Protein AF-A0A0Q4C048-F1 (afdb_monomer_lite)

Secondary structure (DSSP, 8-state):
----------SSS---TTS--TT-------HHHHHHHHHHHHHHHHHHHHHHHHH-SSHHHHHHHHHHHHHT-HHHHTTSHHHHHHHHHHHHTT-HHHHHHHHHT---HHHHHHHHHHHTTTT-HHHHHHHHHHHHHHHHHHTTPPPPSS---

pLDDT: mean 75.52, std 17.7, range [26.67, 95.38]

Radius of gyration: 16.74 Å; chains: 1; bounding box: 36×39×46 Å

Sequence (153 aa):
MNAAHWLWVDAGFMSFNEAVSSNCYAEFETEDQFRSAAGEIAKTARANALAMDEQFASFEMIADFVIERARSSPERMAPSWWGYEAGIASGLIGSFEEAGTFLHGLTDDRVTGRAAPLLALIANPEGFRGKVNDVVAQERTRLKLKALARPAF

Foldseek 3Di:
DQAPQDDLQPPLDDDDPPQDDPPLDDDDDDPVVVVVSVVVVVVSVVVVRVVVVVVDVDLLSVLVVLLVVCVVCVPVHLQDRSLLSNLLSCLQVPVLVSNLSSLVSHNDPSCVVVSVLLNVCSVPSVSNLVSVQVSVQVVCVSVVHDGDPDGPD

Structure (mmCIF, N/CA/C/O backbone):
data_AF-A0A0Q4C048-F1
#
_entry.id   AF-A0A0Q4C048-F1
#
loop_
_atom_site.group_PDB
_atom_site.id
_atom_site.type_symbol
_atom_site.label_atom_id
_atom_site.label_alt_id
_atom_site.label_comp_id
_atom_site.label_asym_id
_atom_site.label_entity_id
_atom_site.label_seq_id
_atom_site.pdbx_PDB_ins_code
_atom_site.Cartn_x
_atom_site.Cartn_y
_atom_site.Cartn_z
_atom_site.occupancy
_atom_site.B_iso_or_equiv
_atom_site.auth_seq_id
_atom_site.auth_comp_id
_atom_site.auth_asym_id
_atom_site.auth_atom_id
_atom_site.pdbx_PDB_model_num
ATOM 1 N N . MET A 1 1 ? -13.302 -10.616 -5.940 1.00 28.50 1 MET A N 1
ATOM 2 C CA . MET A 1 1 ? -13.284 -10.349 -4.486 1.00 28.50 1 MET A CA 1
ATOM 3 C C . MET A 1 1 ? -12.250 -9.257 -4.322 1.00 28.50 1 MET A C 1
ATOM 5 O O . MET A 1 1 ? -11.064 -9.566 -4.310 1.00 28.50 1 MET A O 1
ATOM 9 N N . ASN A 1 2 ? -12.693 -8.001 -4.382 1.00 26.67 2 ASN A N 1
ATOM 10 C CA . ASN A 1 2 ? -11.833 -6.818 -4.472 1.00 26.67 2 ASN A CA 1
ATOM 11 C C . ASN A 1 2 ? -11.316 -6.489 -3.085 1.00 26.67 2 ASN A C 1
ATOM 13 O O . ASN A 1 2 ? -11.649 -5.482 -2.500 1.00 26.67 2 ASN A O 1
ATOM 17 N N . ALA A 1 3 ? -10.580 -7.423 -2.499 1.00 30.05 3 ALA A N 1
ATOM 18 C CA . ALA A 1 3 ? -10.351 -7.388 -1.079 1.00 30.05 3 ALA A CA 1
ATOM 19 C C . ALA A 1 3 ? -9.522 -6.145 -0.724 1.00 30.05 3 ALA A C 1
ATOM 21 O O . ALA A 1 3 ? -8.322 -6.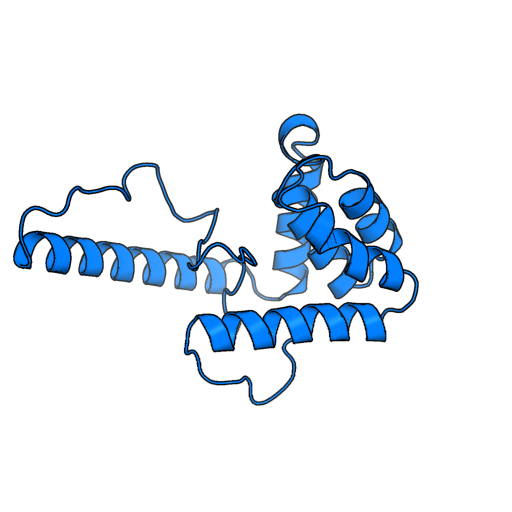108 -1.003 1.00 30.05 3 ALA A O 1
ATOM 22 N N . ALA A 1 4 ? -10.193 -5.152 -0.132 1.00 34.16 4 ALA A N 1
ATOM 23 C CA . ALA A 1 4 ? -9.640 -3.923 0.411 1.00 34.16 4 ALA A CA 1
ATOM 24 C C . ALA A 1 4 ? -8.521 -4.251 1.413 1.00 34.16 4 ALA A C 1
ATOM 26 O O . ALA A 1 4 ? -8.745 -4.424 2.607 1.00 34.16 4 ALA A O 1
ATOM 27 N N . HIS A 1 5 ? -7.299 -4.408 0.909 1.00 35.28 5 HIS A N 1
ATOM 28 C CA . HIS A 1 5 ? -6.113 -4.710 1.702 1.00 35.28 5 HIS A CA 1
ATOM 29 C C . HIS A 1 5 ? -5.028 -3.706 1.364 1.00 35.28 5 HIS A C 1
ATOM 31 O O . HIS A 1 5 ? -4.065 -4.026 0.672 1.00 35.28 5 HIS A O 1
ATOM 37 N N . TRP A 1 6 ? -5.182 -2.481 1.852 1.00 42.62 6 TRP A N 1
ATOM 38 C CA . TRP A 1 6 ? -4.111 -1.502 1.761 1.00 42.62 6 TRP A CA 1
ATOM 39 C C . TRP A 1 6 ? -3.971 -0.796 3.095 1.00 42.62 6 TRP A C 1
ATOM 41 O O . TRP A 1 6 ? -4.696 0.147 3.387 1.00 42.62 6 TRP A O 1
ATOM 51 N N . LEU A 1 7 ? -3.025 -1.297 3.893 1.00 42.81 7 LEU A N 1
ATOM 52 C CA . LEU A 1 7 ? -1.920 -0.481 4.390 1.00 42.81 7 LEU A CA 1
ATOM 53 C C . LEU A 1 7 ? -0.797 -1.355 4.914 1.00 42.81 7 LEU A C 1
ATOM 55 O O . LEU A 1 7 ? -0.928 -2.121 5.867 1.00 42.81 7 LEU A O 1
ATOM 59 N N . TRP A 1 8 ? 0.334 -1.180 4.254 1.00 51.47 8 TRP A N 1
ATOM 60 C CA . TRP A 1 8 ? 1.598 -1.814 4.556 1.00 51.47 8 TRP A CA 1
ATOM 61 C C . TRP A 1 8 ? 2.338 -0.965 5.566 1.00 51.47 8 TRP A C 1
ATOM 63 O O . TRP A 1 8 ? 3.338 -0.338 5.241 1.00 51.47 8 TRP A O 1
ATOM 73 N N . VAL A 1 9 ? 1.830 -0.933 6.793 1.00 42.34 9 VAL A N 1
ATOM 74 C CA . VAL A 1 9 ? 2.593 -0.413 7.918 1.00 42.34 9 VAL A CA 1
ATOM 75 C C . VAL A 1 9 ? 2.968 -1.612 8.774 1.00 42.34 9 VAL A C 1
ATOM 77 O O . VAL A 1 9 ? 2.128 -2.231 9.424 1.00 42.34 9 VAL A O 1
ATOM 80 N N . ASP A 1 10 ? 4.253 -1.928 8.809 1.00 41.19 10 ASP A N 1
ATOM 81 C CA . ASP A 1 10 ? 4.898 -2.742 9.851 1.00 41.19 10 ASP A CA 1
ATOM 82 C C . ASP A 1 10 ? 4.882 -1.950 11.176 1.00 41.19 10 ASP A C 1
ATOM 84 O O . ASP A 1 10 ? 5.895 -1.615 11.779 1.00 41.19 10 ASP A O 1
ATOM 88 N N . ALA A 1 11 ? 3.684 -1.524 11.572 1.00 38.09 11 ALA A N 1
ATOM 89 C CA . ALA A 1 11 ? 3.399 -0.767 12.778 1.00 38.09 11 ALA A CA 1
ATOM 90 C C . ALA A 1 11 ? 2.687 -1.625 13.819 1.00 38.09 11 ALA A C 1
ATOM 92 O O . ALA A 1 11 ? 2.257 -1.112 14.845 1.00 38.09 11 ALA A O 1
ATOM 93 N N . GLY A 1 12 ? 2.527 -2.928 13.587 1.00 32.75 12 GLY A N 1
ATOM 94 C CA . GLY A 1 12 ? 1.799 -3.762 14.538 1.00 32.75 12 GLY A CA 1
ATOM 95 C C . GLY A 1 12 ? 0.321 -3.948 14.188 1.00 32.75 12 GLY A C 1
ATOM 96 O O . GLY A 1 12 ? -0.246 -4.959 14.590 1.00 32.75 12 GLY A O 1
ATOM 97 N N . PHE A 1 13 ? -0.285 -3.069 13.381 1.00 32.53 13 PHE A N 1
ATOM 98 C CA . PHE A 1 13 ? -1.738 -3.002 13.174 1.00 32.53 13 PHE A CA 1
ATOM 99 C C . PHE A 1 13 ? -2.137 -2.728 11.716 1.00 32.53 13 PHE A C 1
ATOM 101 O O . PHE A 1 13 ? -1.342 -2.235 10.924 1.00 32.53 13 PHE A O 1
ATOM 108 N N . MET A 1 14 ? -3.384 -3.060 11.375 1.00 35.25 14 MET A N 1
ATOM 109 C CA . MET A 1 14 ? -4.012 -2.718 10.098 1.00 35.25 14 MET A CA 1
ATOM 110 C C . MET A 1 14 ? -4.593 -1.306 10.220 1.00 35.25 14 MET A C 1
ATOM 112 O O . MET A 1 14 ? -5.526 -1.107 10.995 1.00 35.25 14 MET A O 1
ATOM 116 N N . SER A 1 15 ? -4.050 -0.323 9.504 1.00 40.78 15 SER A N 1
ATOM 117 C CA . SER A 1 15 ? -4.769 0.934 9.271 1.00 40.78 15 SER A CA 1
ATOM 118 C C . SER A 1 15 ? -5.482 0.872 7.923 1.00 40.78 15 SER A C 1
ATOM 120 O O . SER A 1 15 ? -5.135 0.087 7.058 1.00 40.78 15 SER A O 1
ATOM 122 N N . PHE A 1 16 ? -6.541 1.647 7.755 1.00 39.50 16 PHE A N 1
ATOM 123 C CA . PHE A 1 16 ? -7.052 2.052 6.452 1.00 39.50 16 PHE A CA 1
ATOM 124 C C . PHE A 1 16 ? -7.074 3.580 6.524 1.00 39.50 16 PHE A C 1
ATOM 126 O O . PHE A 1 16 ? -7.886 4.135 7.259 1.00 39.50 16 PHE A O 1
ATOM 133 N N . ASN A 1 17 ? -6.124 4.266 5.879 1.00 50.81 17 ASN A N 1
ATOM 134 C CA . ASN A 1 17 ? -5.867 5.713 6.050 1.00 50.81 17 ASN A CA 1
ATOM 135 C C . ASN A 1 17 ? -6.990 6.584 5.464 1.00 50.81 17 ASN A C 1
ATOM 137 O O . ASN A 1 17 ? -6.917 7.805 5.509 1.00 50.81 17 ASN A O 1
ATOM 141 N N . GLU A 1 18 ? -8.022 5.950 4.924 1.00 44.53 18 GLU A N 1
ATOM 142 C CA . GLU A 1 18 ? -9.241 6.568 4.416 1.00 44.53 18 GLU A CA 1
ATOM 143 C C . GLU A 1 18 ? -10.422 6.434 5.405 1.00 44.53 18 GLU A C 1
ATOM 145 O O . GLU A 1 18 ? -11.382 7.184 5.307 1.00 44.53 18 GLU A O 1
ATOM 150 N N . ALA A 1 19 ? -10.362 5.546 6.413 1.00 40.53 19 ALA A N 1
ATOM 151 C CA . ALA A 1 19 ? -11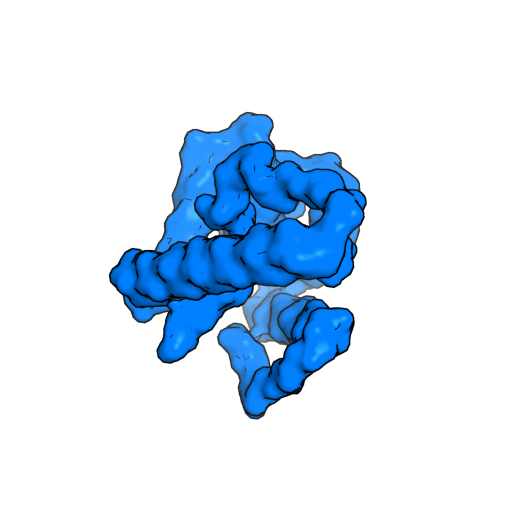.536 5.187 7.231 1.00 40.53 19 ALA A CA 1
ATOM 152 C C . ALA A 1 19 ? -11.526 5.631 8.699 1.00 40.53 19 ALA A C 1
ATOM 154 O O . ALA A 1 19 ? -12.445 5.271 9.435 1.00 40.53 19 ALA A O 1
ATOM 155 N N . VAL A 1 20 ? -10.535 6.380 9.174 1.00 39.84 20 VAL A N 1
ATOM 156 C CA . VAL A 1 20 ? -10.467 6.693 10.607 1.00 39.84 20 VAL A CA 1
ATOM 157 C C . VAL A 1 20 ? -10.531 8.196 10.813 1.00 39.84 20 VAL A C 1
ATOM 159 O O . VAL A 1 20 ? -9.520 8.868 10.997 1.00 39.84 20 VAL A O 1
ATOM 162 N N . SER A 1 21 ? -11.758 8.725 10.794 1.00 45.41 21 SER A N 1
ATOM 163 C CA . SER A 1 21 ? -12.060 10.000 11.448 1.00 45.41 21 SER A CA 1
ATOM 164 C C . SER A 1 21 ? -11.449 9.999 12.853 1.00 45.41 21 SER A C 1
ATOM 166 O O . SER A 1 21 ? -11.447 8.961 13.514 1.00 45.41 21 SER A O 1
ATOM 168 N N . SER A 1 22 ? -10.969 11.154 13.302 1.00 44.12 22 SER A N 1
ATOM 169 C CA . SER A 1 22 ? -10.196 11.455 14.521 1.00 44.12 22 SER A CA 1
ATOM 170 C C . SER A 1 22 ? -10.738 10.969 15.885 1.00 44.12 22 SER A C 1
ATOM 172 O O . SER A 1 22 ? -10.233 11.399 16.915 1.00 44.12 22 SER A O 1
ATOM 174 N N . ASN A 1 23 ? -11.727 10.076 15.926 1.00 43.84 23 ASN A N 1
ATOM 175 C CA . ASN A 1 23 ? -12.443 9.633 17.124 1.00 43.84 23 ASN A CA 1
ATOM 176 C C . ASN A 1 23 ? -12.209 8.155 17.493 1.00 43.84 23 ASN A C 1
ATOM 178 O O . ASN A 1 23 ? -12.955 7.603 18.294 1.00 43.84 23 ASN A O 1
ATOM 182 N N . CYS A 1 24 ? -11.189 7.492 16.942 1.00 49.84 24 CYS A N 1
ATOM 183 C CA . CYS A 1 24 ? -10.914 6.078 17.254 1.00 49.84 24 CYS A CA 1
ATOM 184 C C . CYS A 1 24 ? -9.979 5.861 18.450 1.00 49.84 24 CYS A C 1
ATOM 186 O O . CYS A 1 24 ? -9.437 4.772 18.627 1.00 49.84 24 CYS A O 1
ATOM 188 N N . TYR A 1 25 ? -9.805 6.891 19.274 1.00 54.16 25 TYR A N 1
ATOM 189 C CA . TYR A 1 25 ? -9.184 6.778 20.583 1.00 54.16 25 TYR A CA 1
ATOM 190 C C . TYR A 1 25 ? -10.274 6.865 21.650 1.00 54.16 25 TYR A C 1
ATOM 192 O O . TYR A 1 25 ? -10.969 7.874 21.755 1.00 54.16 25 TYR A O 1
ATOM 200 N N . ALA 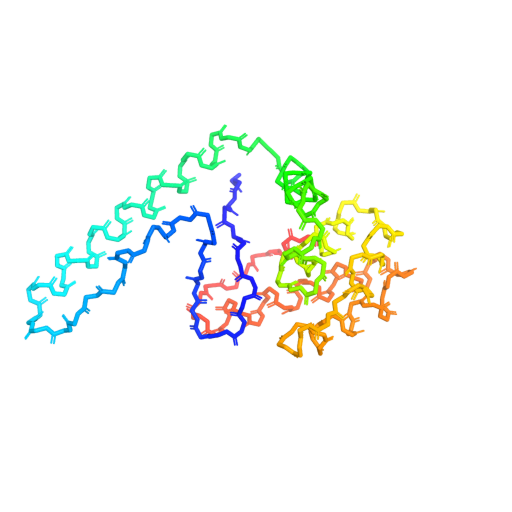A 1 26 ? -10.409 5.803 22.435 1.00 58.44 26 ALA A N 1
ATOM 201 C CA . ALA A 1 26 ? -11.165 5.797 23.674 1.00 58.44 26 ALA A CA 1
ATOM 202 C C . ALA A 1 26 ? -10.266 5.187 24.746 1.00 58.44 26 ALA A C 1
ATOM 204 O O . ALA A 1 26 ? -9.679 4.124 24.522 1.00 58.44 26 ALA A O 1
ATOM 205 N N . GLU A 1 27 ? -10.140 5.855 25.891 1.00 64.56 27 GLU A N 1
ATOM 206 C CA . GLU A 1 27 ? -9.472 5.249 27.039 1.00 64.56 27 GLU A CA 1
ATOM 207 C C . GLU A 1 27 ? -10.262 4.021 27.489 1.00 64.56 27 GLU A C 1
ATOM 209 O O . GLU A 1 27 ? -11.495 3.973 27.414 1.00 64.56 27 GLU A O 1
ATOM 214 N N . PHE A 1 28 ? -9.529 2.980 27.876 1.00 75.56 28 PHE A N 1
ATOM 215 C CA . PHE A 1 28 ? -10.141 1.775 28.405 1.00 75.56 28 PHE A CA 1
ATOM 216 C C . PHE A 1 28 ? -10.614 2.060 29.827 1.00 75.56 28 PHE A C 1
ATOM 218 O O . PHE A 1 28 ? -9.796 2.282 30.718 1.00 75.56 28 PHE A O 1
ATOM 225 N N . GLU A 1 29 ? -11.924 2.009 30.036 1.00 80.81 29 GLU A N 1
ATOM 226 C CA . GLU A 1 29 ? -12.514 2.166 31.366 1.00 80.81 29 GLU A CA 1
ATOM 227 C C . GLU A 1 29 ? -13.101 0.846 31.864 1.00 80.81 29 GLU A C 1
ATOM 229 O O . GLU A 1 29 ? -12.876 0.446 33.006 1.00 80.81 29 GLU A O 1
ATOM 234 N N . THR A 1 30 ? -13.842 0.143 31.002 1.00 87.06 30 THR A N 1
ATOM 235 C CA . THR A 1 30 ? -14.493 -1.128 31.341 1.00 87.06 30 THR A CA 1
ATOM 236 C C . THR A 1 30 ? -14.536 -2.074 30.144 1.00 87.06 30 THR A C 1
ATOM 238 O O . THR A 1 30 ? -14.513 -1.646 28.987 1.00 87.06 30 THR A O 1
ATOM 241 N N . GLU A 1 31 ? -14.662 -3.379 30.407 1.00 86.81 31 GLU A N 1
ATOM 242 C CA . GLU A 1 31 ? -14.822 -4.377 29.341 1.00 86.81 31 GLU A CA 1
ATOM 243 C C . GLU A 1 31 ? -16.081 -4.149 28.495 1.00 86.81 31 GLU A C 1
ATOM 245 O O . GLU A 1 31 ? -16.046 -4.363 27.283 1.00 86.81 31 GLU A O 1
ATOM 250 N N . ASP A 1 32 ? -17.181 -3.697 29.103 1.00 86.06 32 ASP A N 1
ATOM 251 C CA . ASP A 1 32 ? -18.441 -3.451 28.395 1.00 86.06 32 ASP A CA 1
ATOM 252 C C . ASP A 1 32 ? -18.333 -2.252 27.445 1.00 86.06 32 ASP A C 1
ATOM 254 O O . ASP A 1 32 ? -18.744 -2.340 26.283 1.00 86.06 32 ASP A O 1
ATOM 258 N N . GLN A 1 33 ? -17.709 -1.159 27.897 1.00 82.44 33 GLN A N 1
ATOM 259 C CA . GLN A 1 33 ? -17.406 0.001 27.054 1.00 82.44 33 GLN A CA 1
ATOM 260 C C . GLN A 1 33 ? -16.476 -0.389 25.902 1.00 82.44 33 GLN A C 1
ATOM 262 O O . GLN A 1 33 ? -16.776 -0.085 24.745 1.00 82.44 33 GLN A O 1
ATOM 267 N N . PHE A 1 34 ? -15.401 -1.126 26.192 1.00 78.19 34 PHE A N 1
ATOM 268 C CA . PHE A 1 34 ? -14.477 -1.612 25.170 1.00 78.19 34 PHE A CA 1
ATOM 269 C C . PHE A 1 34 ? -15.170 -2.507 24.139 1.00 78.19 34 PHE A C 1
ATOM 271 O O . PHE A 1 34 ? -14.998 -2.316 22.937 1.00 78.19 34 PHE A O 1
ATOM 278 N N . ARG A 1 35 ? -15.991 -3.467 24.582 1.00 79.88 35 ARG A N 1
ATOM 279 C CA . ARG A 1 35 ? -16.725 -4.379 23.694 1.00 79.88 35 ARG A CA 1
ATOM 280 C C . ARG A 1 35 ? -17.676 -3.619 22.774 1.00 79.88 35 ARG A C 1
ATOM 282 O O . ARG A 1 35 ? -17.752 -3.941 21.589 1.00 79.88 35 ARG A O 1
ATOM 289 N N . SER A 1 36 ? -18.376 -2.621 23.311 1.00 78.88 36 SER A N 1
ATOM 290 C CA . SER A 1 36 ? -19.268 -1.757 22.537 1.00 78.88 36 SER A CA 1
ATOM 291 C C . SER A 1 36 ? -18.493 -0.961 21.482 1.00 78.88 36 SER A C 1
ATOM 293 O O . SER A 1 36 ? -18.803 -1.044 20.293 1.00 78.88 36 SER A O 1
ATOM 295 N N . ALA A 1 37 ? -17.411 -0.285 21.885 1.00 73.12 37 ALA A N 1
ATOM 296 C CA . ALA A 1 37 ? -16.563 0.494 20.984 1.00 73.12 37 ALA A CA 1
ATOM 297 C C . ALA A 1 37 ? -15.924 -0.374 19.887 1.00 73.12 37 ALA A C 1
ATOM 299 O O . ALA A 1 37 ? -15.973 -0.026 18.707 1.00 73.12 37 ALA A O 1
ATOM 300 N N . ALA A 1 38 ? -15.391 -1.544 20.247 1.00 74.50 38 ALA A N 1
ATOM 301 C CA . ALA A 1 38 ? -14.845 -2.505 19.293 1.00 74.50 38 ALA A CA 1
ATOM 302 C C . ALA A 1 38 ? -15.912 -2.986 18.294 1.00 74.50 38 ALA A C 1
ATOM 304 O O . ALA A 1 38 ? -15.624 -3.136 17.105 1.00 74.50 38 ALA A O 1
ATOM 305 N N . GLY A 1 39 ? -17.151 -3.186 18.754 1.00 75.12 39 GLY A N 1
ATOM 306 C CA . GLY A 1 39 ? -18.289 -3.523 17.902 1.00 75.12 39 GLY A CA 1
ATOM 307 C C . GLY A 1 39 ? -18.610 -2.435 16.875 1.00 75.12 39 GLY A C 1
ATOM 308 O O . GLY A 1 39 ? -18.787 -2.746 15.697 1.00 75.12 39 GLY A O 1
ATOM 309 N N . GLU A 1 40 ? -18.644 -1.167 17.285 1.00 75.81 40 GLU A N 1
ATOM 310 C CA . GLU A 1 40 ? -18.913 -0.037 16.382 1.00 75.81 40 GLU A CA 1
ATOM 311 C C . GLU A 1 40 ? -17.778 0.208 15.382 1.00 75.81 40 GLU A C 1
ATOM 313 O O . GLU A 1 40 ? -18.034 0.436 14.194 1.00 75.81 40 GLU A O 1
ATOM 318 N N . ILE A 1 41 ? -16.523 0.063 15.817 1.00 70.06 41 ILE A N 1
ATOM 319 C CA . ILE A 1 41 ? -15.361 0.107 14.920 1.00 70.06 41 ILE A CA 1
ATOM 320 C C . ILE A 1 41 ? -15.461 -1.017 13.885 1.00 70.06 41 ILE A C 1
ATOM 322 O O . ILE A 1 41 ? -15.286 -0.768 12.693 1.00 70.06 41 ILE A O 1
ATOM 326 N N . ALA A 1 42 ? -15.803 -2.241 14.301 1.00 71.75 42 ALA A N 1
ATOM 327 C CA . ALA A 1 42 ? -15.959 -3.366 13.383 1.00 71.75 42 ALA A CA 1
ATOM 328 C C . ALA A 1 42 ? -17.102 -3.149 12.373 1.00 71.75 42 ALA A C 1
ATOM 330 O O . ALA A 1 42 ? -16.951 -3.475 11.194 1.00 71.75 42 ALA A O 1
ATOM 331 N N . LYS A 1 43 ? -18.233 -2.571 12.803 1.00 77.00 43 LYS A N 1
ATOM 332 C CA . LYS A 1 43 ? -19.347 -2.211 11.907 1.00 77.00 43 LYS A CA 1
ATOM 333 C C . LYS A 1 43 ? -18.932 -1.150 10.891 1.00 77.00 43 LYS A C 1
ATOM 335 O O . LYS A 1 43 ? -19.180 -1.334 9.703 1.00 77.00 43 LYS A O 1
ATOM 340 N N . THR A 1 44 ? -18.271 -0.088 11.347 1.00 73.12 44 THR A N 1
ATOM 341 C CA . THR A 1 44 ? -17.782 0.998 10.485 1.00 73.12 44 THR A CA 1
ATOM 342 C C . THR A 1 44 ? -16.758 0.481 9.480 1.00 73.12 44 THR A C 1
ATOM 344 O O . THR A 1 44 ? -16.886 0.727 8.285 1.00 73.12 44 THR A O 1
ATOM 347 N N . ALA A 1 45 ? -15.792 -0.322 9.935 1.00 69.56 45 ALA A N 1
ATOM 348 C CA . ALA A 1 45 ? -14.798 -0.942 9.067 1.00 69.56 45 ALA A CA 1
ATOM 349 C C . ALA A 1 45 ? -15.453 -1.822 7.992 1.00 69.56 45 ALA A C 1
ATOM 351 O O . ALA A 1 45 ? -15.072 -1.754 6.826 1.00 69.56 45 ALA A O 1
ATOM 352 N N . ARG A 1 46 ? -16.479 -2.603 8.359 1.00 74.00 46 ARG A N 1
ATOM 353 C CA . ARG A 1 46 ? -17.249 -3.398 7.397 1.00 74.00 46 ARG A CA 1
ATOM 354 C C . ARG A 1 46 ? -17.985 -2.519 6.385 1.00 74.00 46 ARG A C 1
ATOM 356 O O . ARG A 1 46 ? -17.959 -2.840 5.203 1.00 74.00 46 ARG A O 1
ATOM 363 N N . ALA A 1 47 ? -18.657 -1.460 6.832 1.00 77.38 47 ALA A N 1
ATOM 36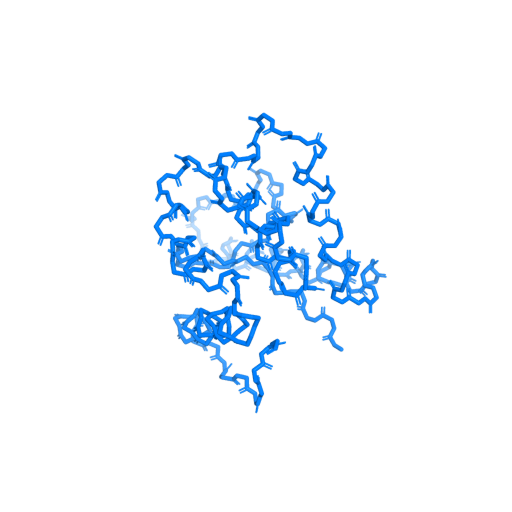4 C CA . ALA A 1 47 ? -19.389 -0.558 5.945 1.00 77.38 47 ALA A CA 1
ATOM 365 C C . ALA A 1 47 ? -18.448 0.125 4.941 1.00 77.38 47 ALA A C 1
ATOM 367 O O . ALA A 1 47 ? -18.730 0.128 3.747 1.00 77.38 47 ALA A O 1
ATOM 368 N N . ASN A 1 48 ? -17.295 0.605 5.408 1.00 70.94 48 ASN A N 1
ATOM 369 C CA . ASN A 1 48 ? -16.291 1.226 4.548 1.00 70.94 48 ASN A CA 1
ATOM 370 C C . ASN A 1 48 ? -15.696 0.222 3.555 1.00 70.94 48 ASN A C 1
ATOM 372 O O . ASN A 1 48 ? -15.564 0.546 2.382 1.00 70.94 48 ASN A O 1
ATOM 376 N N . ALA A 1 49 ? -15.407 -1.012 3.983 1.00 70.00 49 ALA A N 1
ATOM 377 C CA . ALA A 1 49 ? -14.938 -2.058 3.072 1.00 70.00 49 ALA A CA 1
ATOM 378 C C . ALA A 1 49 ? -15.959 -2.361 1.961 1.00 70.00 49 ALA A C 1
ATOM 380 O O . ALA A 1 49 ? -15.575 -2.509 0.807 1.00 70.00 49 ALA A O 1
ATOM 381 N N . LEU A 1 50 ? -17.256 -2.399 2.288 1.00 76.31 50 LEU A N 1
ATOM 382 C CA . LEU A 1 50 ? -18.314 -2.577 1.288 1.00 76.31 50 LEU A CA 1
ATOM 383 C C . LEU A 1 50 ? -18.404 -1.383 0.328 1.00 76.31 50 LEU A C 1
ATOM 385 O O . LEU A 1 50 ? -18.490 -1.586 -0.877 1.00 76.31 50 LEU A O 1
ATOM 389 N N . ALA A 1 51 ? -18.333 -0.153 0.841 1.00 77.31 51 ALA A N 1
ATOM 390 C CA . ALA A 1 51 ? -18.342 1.045 0.003 1.00 77.31 51 ALA A CA 1
ATOM 391 C C . ALA A 1 51 ? -17.141 1.081 -0.959 1.00 77.31 51 ALA A C 1
ATOM 393 O O . ALA A 1 51 ? -17.284 1.446 -2.122 1.00 77.31 51 ALA A O 1
ATOM 394 N N . MET A 1 52 ? -15.965 0.648 -0.502 1.00 69.56 52 MET A N 1
ATOM 395 C CA . MET A 1 52 ? -14.790 0.509 -1.359 1.00 69.56 52 MET A CA 1
ATOM 396 C C . MET A 1 52 ? -14.955 -0.571 -2.428 1.00 69.56 52 MET A C 1
ATOM 398 O O . MET A 1 52 ? -14.566 -0.344 -3.572 1.00 69.56 52 MET A O 1
ATOM 402 N N . ASP A 1 53 ? -15.523 -1.726 -2.067 1.00 71.69 53 ASP A N 1
ATOM 403 C CA . ASP A 1 53 ? -15.824 -2.804 -3.016 1.00 71.69 53 ASP A CA 1
ATOM 404 C C . ASP A 1 53 ? -16.785 -2.321 -4.118 1.00 71.69 53 ASP A C 1
ATOM 406 O O . ASP A 1 53 ? -16.660 -2.736 -5.270 1.00 71.69 53 ASP A O 1
ATOM 410 N N . GLU A 1 54 ? -17.726 -1.434 -3.778 1.00 78.75 54 GLU A N 1
ATOM 411 C CA . GLU A 1 54 ? -18.641 -0.792 -4.730 1.00 78.75 54 GLU A CA 1
ATOM 412 C C . GLU A 1 54 ? -17.948 0.281 -5.583 1.00 78.75 54 GLU A C 1
ATOM 414 O O . GLU A 1 54 ? -18.229 0.402 -6.776 1.00 78.75 54 GLU A O 1
ATOM 419 N N . GLN A 1 55 ? -17.040 1.058 -4.989 1.00 78.88 55 GLN A N 1
ATOM 420 C CA . GLN A 1 55 ? -16.349 2.165 -5.651 1.00 78.88 55 GLN A CA 1
ATOM 421 C C . GLN A 1 55 ? -15.291 1.691 -6.654 1.00 78.88 55 GLN A C 1
ATOM 423 O O . GLN A 1 55 ? -15.123 2.299 -7.714 1.00 78.88 55 GLN A O 1
ATOM 428 N N . PHE A 1 56 ? -14.559 0.627 -6.328 1.00 80.38 56 PHE A N 1
ATOM 429 C CA . PHE A 1 56 ? -13.418 0.176 -7.112 1.00 80.38 56 PHE A CA 1
ATOM 430 C C . PHE A 1 56 ? -13.680 -1.195 -7.725 1.00 80.38 56 PHE A C 1
ATOM 432 O O . PHE A 1 56 ? -13.584 -2.234 -7.070 1.00 80.38 56 PHE A O 1
ATOM 439 N N . ALA A 1 57 ? -13.971 -1.202 -9.026 1.00 80.50 57 ALA A N 1
ATOM 440 C CA . ALA A 1 57 ? -14.272 -2.427 -9.758 1.00 80.50 57 ALA A CA 1
ATOM 441 C C . ALA A 1 57 ? -13.025 -3.283 -10.046 1.00 80.50 57 ALA A C 1
ATOM 443 O O . ALA A 1 57 ? -13.157 -4.492 -10.254 1.00 80.50 57 ALA A O 1
ATOM 444 N N . SER A 1 58 ? -11.828 -2.689 -10.037 1.00 79.38 58 SER A N 1
ATOM 445 C CA . SER A 1 58 ? -10.568 -3.387 -10.297 1.00 79.38 58 SER A CA 1
ATOM 446 C C . SER A 1 58 ? -9.411 -2.842 -9.461 1.00 79.38 58 SER A C 1
ATOM 448 O O . SER A 1 58 ? -9.505 -1.776 -8.853 1.00 79.38 58 SER A O 1
ATOM 450 N N . PHE A 1 59 ? -8.305 -3.587 -9.441 1.00 79.31 59 PHE A N 1
ATOM 451 C CA . PHE A 1 59 ? -7.081 -3.157 -8.772 1.00 79.31 59 PHE A CA 1
ATOM 452 C C . PHE A 1 59 ? -6.465 -1.922 -9.444 1.00 79.31 59 PHE A C 1
ATOM 454 O O . PHE A 1 59 ? -6.003 -1.019 -8.755 1.00 79.31 59 PHE A O 1
ATOM 461 N N . GLU A 1 60 ? -6.513 -1.847 -10.771 1.00 83.62 60 GLU A N 1
ATOM 462 C CA . GLU A 1 60 ? -6.019 -0.710 -11.549 1.00 83.62 60 GLU A CA 1
ATOM 463 C C . GLU A 1 60 ? -6.736 0.583 -11.149 1.00 83.62 60 GLU A C 1
ATOM 465 O O . GLU A 1 60 ? -6.077 1.585 -10.904 1.00 83.62 60 GLU A O 1
ATOM 470 N N . MET A 1 61 ? -8.059 0.545 -10.942 1.00 82.94 61 MET A N 1
ATOM 471 C CA . MET A 1 61 ? -8.801 1.716 -10.454 1.00 82.94 61 MET A CA 1
ATOM 472 C C . MET A 1 61 ? -8.349 2.172 -9.059 1.00 82.94 61 MET A C 1
ATOM 474 O O . MET A 1 61 ? -8.342 3.368 -8.769 1.00 82.94 61 MET A O 1
ATOM 478 N N . ILE A 1 62 ? -7.983 1.229 -8.183 1.00 82.44 62 ILE A N 1
ATOM 479 C CA . ILE A 1 62 ? -7.433 1.547 -6.857 1.00 82.44 62 ILE A CA 1
ATOM 480 C C . ILE A 1 62 ? -6.057 2.196 -7.016 1.00 82.44 62 ILE A C 1
ATOM 482 O O . ILE A 1 62 ? -5.775 3.205 -6.369 1.00 82.44 62 ILE A O 1
ATOM 486 N N . AL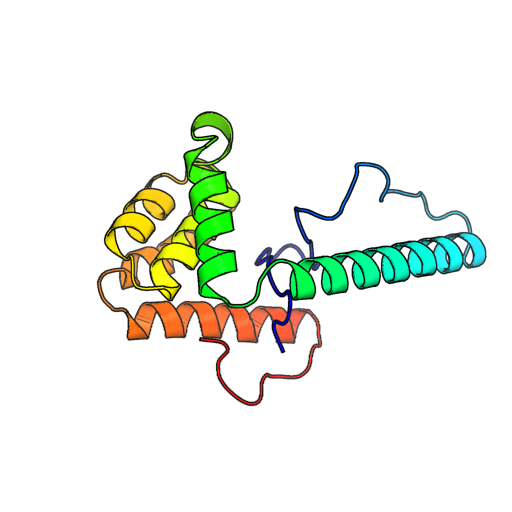A A 1 63 ? -5.204 1.622 -7.868 1.00 85.38 63 ALA A N 1
ATOM 487 C CA . ALA A 1 63 ? -3.871 2.143 -8.131 1.00 85.38 63 ALA A CA 1
ATOM 488 C C . ALA A 1 63 ? -3.939 3.574 -8.681 1.00 85.38 63 ALA A C 1
ATOM 490 O O . ALA A 1 63 ? -3.299 4.460 -8.118 1.00 85.38 63 ALA A O 1
ATOM 491 N N . ASP A 1 64 ? -4.784 3.814 -9.685 1.00 87.12 64 ASP A N 1
ATOM 492 C CA . ASP A 1 64 ? -5.008 5.135 -10.274 1.00 87.12 64 ASP A CA 1
ATOM 493 C C . ASP A 1 64 ? -5.473 6.146 -9.222 1.00 87.12 64 ASP A C 1
ATOM 495 O O . ASP A 1 64 ? -4.928 7.244 -9.130 1.00 87.12 64 ASP A O 1
ATOM 499 N N . PHE A 1 65 ? -6.428 5.768 -8.367 1.00 86.12 65 PHE A N 1
ATOM 500 C CA . PHE A 1 65 ? -6.894 6.635 -7.285 1.00 86.12 65 PHE A CA 1
ATOM 501 C C . PHE A 1 65 ? -5.763 7.034 -6.329 1.00 86.12 65 PHE A C 1
ATOM 503 O O . PHE A 1 65 ? -5.622 8.211 -5.997 1.00 86.12 65 PHE A O 1
ATOM 510 N N . VAL A 1 66 ? -4.939 6.078 -5.891 1.00 83.94 66 VAL A N 1
ATOM 511 C CA . VAL A 1 66 ? -3.822 6.344 -4.969 1.00 83.94 66 VAL A CA 1
ATOM 512 C C . VAL A 1 66 ? -2.746 7.209 -5.632 1.00 83.94 66 VAL A C 1
ATOM 514 O O . VAL A 1 66 ? -2.223 8.128 -4.996 1.00 83.94 66 VAL A O 1
ATOM 517 N N . ILE A 1 67 ? -2.441 6.948 -6.904 1.00 86.88 67 ILE A N 1
ATOM 518 C CA . ILE A 1 67 ? -1.472 7.713 -7.696 1.00 86.88 67 ILE A CA 1
ATOM 519 C C . ILE A 1 67 ? -1.948 9.158 -7.869 1.00 86.88 67 ILE A C 1
ATOM 521 O O . ILE A 1 67 ? -1.218 10.091 -7.527 1.00 86.88 67 ILE A O 1
ATOM 525 N N . GLU A 1 68 ? -3.189 9.367 -8.311 1.00 87.88 68 GLU A N 1
ATOM 526 C CA . GLU A 1 68 ? -3.773 10.703 -8.473 1.00 87.88 68 GLU A CA 1
ATOM 527 C C . GLU A 1 68 ? -3.859 11.449 -7.136 1.00 87.88 68 GLU A C 1
ATOM 529 O O . GLU A 1 68 ? -3.538 12.640 -7.043 1.00 87.88 68 GLU A O 1
ATOM 534 N N . ARG A 1 69 ? -4.191 10.740 -6.053 1.00 83.38 69 ARG A N 1
ATOM 535 C CA . ARG A 1 69 ? -4.168 11.305 -4.702 1.00 83.38 69 ARG A CA 1
ATOM 536 C C . ARG A 1 69 ? -2.772 11.811 -4.326 1.00 83.38 69 ARG A C 1
ATOM 538 O O . ARG A 1 69 ? -2.655 12.912 -3.790 1.00 83.38 69 ARG A O 1
ATOM 545 N N . ALA A 1 70 ? -1.716 11.056 -4.627 1.00 81.75 70 ALA A N 1
ATOM 546 C CA . ALA A 1 70 ? -0.343 11.487 -4.370 1.00 81.75 70 ALA A CA 1
ATOM 547 C C . ALA A 1 70 ? 0.075 12.673 -5.261 1.00 81.75 70 ALA A C 1
ATOM 549 O O . ALA A 1 70 ? 0.683 13.621 -4.759 1.00 81.75 70 ALA A O 1
ATOM 550 N N . ARG A 1 71 ? -0.304 12.671 -6.548 1.00 83.69 71 ARG A N 1
ATOM 551 C CA . ARG A 1 71 ? -0.018 13.764 -7.499 1.00 83.69 71 ARG A CA 1
ATOM 552 C C . ARG A 1 71 ? -0.698 15.074 -7.117 1.00 83.69 71 ARG A C 1
ATOM 554 O O . ARG A 1 71 ? -0.086 16.132 -7.217 1.00 83.69 71 ARG A O 1
ATOM 561 N N . SER A 1 72 ? -1.950 15.015 -6.670 1.00 83.06 72 SER A N 1
ATOM 562 C CA . SER A 1 72 ? -2.751 16.206 -6.358 1.00 83.06 72 SER A CA 1
ATOM 563 C C . SER A 1 72 ? -2.310 16.941 -5.083 1.00 83.06 72 SER A C 1
ATOM 565 O O . SER A 1 72 ? -2.818 18.021 -4.786 1.00 83.06 72 SER A O 1
ATOM 567 N N . SER A 1 73 ? -1.379 16.376 -4.305 1.00 75.62 73 SER A N 1
ATOM 568 C CA . SER A 1 73 ? -0.908 16.942 -3.034 1.00 75.62 73 SER A CA 1
ATOM 569 C C . SER A 1 73 ? 0.617 16.808 -2.853 1.00 75.62 73 SER A C 1
ATOM 571 O O . SER A 1 73 ? 1.076 16.278 -1.845 1.00 75.62 73 SER A O 1
ATOM 573 N N . PRO A 1 74 ? 1.454 17.311 -3.775 1.00 66.69 74 PRO A N 1
ATOM 574 C CA . PRO A 1 74 ? 2.886 16.990 -3.807 1.00 66.69 74 PRO A CA 1
ATOM 575 C C . PRO A 1 74 ? 3.631 17.364 -2.512 1.00 66.69 74 PRO A C 1
ATOM 577 O O . PRO A 1 74 ? 4.481 16.609 -2.044 1.00 66.69 74 PRO A O 1
ATOM 580 N N . GLU A 1 75 ? 3.250 18.470 -1.866 1.00 66.19 75 GLU A N 1
ATOM 581 C CA . GLU A 1 75 ? 3.934 19.013 -0.681 1.00 66.19 75 GLU A CA 1
ATOM 582 C C . GLU A 1 75 ? 3.666 18.245 0.622 1.00 66.19 75 GLU A C 1
ATOM 584 O O . GLU A 1 75 ? 4.458 18.309 1.560 1.00 66.19 75 GLU A O 1
ATOM 589 N N . ARG A 1 76 ? 2.561 17.494 0.700 1.00 59.22 76 ARG A N 1
ATOM 590 C CA . ARG A 1 76 ? 2.232 16.665 1.875 1.00 59.22 76 ARG A CA 1
ATOM 591 C C . ARG A 1 76 ? 2.713 15.218 1.726 1.00 59.22 76 ARG A C 1
ATOM 593 O O . ARG A 1 76 ? 2.847 14.510 2.725 1.00 59.22 76 ARG A O 1
ATOM 600 N N . MET A 1 77 ? 2.947 14.767 0.492 1.00 61.19 77 MET A N 1
ATOM 601 C CA . MET A 1 77 ? 2.820 13.346 0.147 1.00 61.19 77 MET A CA 1
ATOM 602 C C . MET A 1 77 ? 4.068 12.738 -0.485 1.00 61.19 77 MET A C 1
ATOM 604 O O . MET A 1 77 ? 4.376 11.593 -0.162 1.00 61.19 77 MET A O 1
ATOM 608 N N . ALA A 1 78 ? 4.814 13.491 -1.307 1.00 57.03 78 ALA A N 1
ATOM 609 C CA . ALA A 1 78 ? 6.092 13.032 -1.853 1.00 57.03 78 ALA A CA 1
ATOM 610 C C . ALA A 1 78 ? 7.082 12.558 -0.768 1.00 57.03 78 ALA A C 1
ATOM 612 O O . ALA A 1 78 ? 7.677 11.503 -0.963 1.00 57.03 78 ALA A O 1
ATOM 613 N N . PRO A 1 79 ? 7.211 13.224 0.403 1.00 68.31 79 PRO A N 1
ATOM 614 C CA . PRO A 1 79 ? 8.152 12.768 1.415 1.00 68.31 79 PRO A CA 1
ATOM 615 C C . PRO A 1 79 ? 7.659 11.580 2.259 1.00 68.31 79 PRO A C 1
ATOM 617 O O . PRO A 1 79 ? 8.454 11.078 3.039 1.00 68.31 79 PRO A O 1
ATOM 620 N N . SER A 1 80 ? 6.396 11.135 2.171 1.00 78.75 80 SER A N 1
ATOM 621 C CA . SER A 1 80 ? 5.745 10.311 3.211 1.00 78.75 80 SER A CA 1
ATOM 622 C C . SER A 1 80 ? 5.089 9.014 2.694 1.00 78.75 80 SER A C 1
ATOM 624 O O . SER A 1 80 ? 5.308 8.580 1.565 1.00 78.75 80 SER A O 1
ATOM 626 N N . TRP A 1 81 ? 4.268 8.365 3.531 1.00 80.88 81 TRP A N 1
ATOM 627 C CA . TRP A 1 81 ? 3.571 7.104 3.229 1.00 80.88 81 TRP A CA 1
ATOM 628 C C . TRP A 1 81 ? 2.776 7.099 1.921 1.00 80.88 81 TRP A C 1
ATOM 630 O O . TRP A 1 81 ? 2.732 6.069 1.259 1.00 80.88 81 TRP A O 1
ATOM 640 N N . TRP A 1 82 ? 2.179 8.219 1.508 1.00 81.94 82 TRP A N 1
ATOM 641 C CA . TRP A 1 82 ? 1.385 8.224 0.273 1.00 81.94 82 TRP A CA 1
ATOM 642 C C . TRP A 1 82 ? 2.270 8.163 -0.973 1.00 81.94 82 TRP A C 1
ATOM 644 O O . TRP A 1 82 ? 1.881 7.526 -1.944 1.00 81.94 82 TRP A O 1
ATOM 654 N N . GLY A 1 83 ? 3.467 8.765 -0.946 1.00 85.62 83 GLY A N 1
ATOM 655 C CA . GLY A 1 83 ? 4.461 8.569 -2.003 1.00 85.62 83 GLY A CA 1
ATOM 656 C C . GLY A 1 83 ? 4.895 7.104 -2.080 1.00 85.62 83 GLY A C 1
ATOM 657 O O . GLY A 1 83 ? 4.973 6.532 -3.161 1.00 85.62 83 GLY A O 1
ATOM 658 N N . TYR A 1 84 ? 5.088 6.454 -0.930 1.00 87.69 84 TYR A N 1
ATOM 659 C CA . TYR A 1 84 ? 5.441 5.035 -0.882 1.00 87.69 84 TYR A CA 1
ATOM 660 C C . TYR A 1 84 ? 4.325 4.149 -1.460 1.00 87.69 84 TYR A C 1
ATOM 662 O O . TYR A 1 84 ? 4.588 3.282 -2.294 1.00 87.69 84 TYR A O 1
ATOM 670 N N . GLU A 1 85 ? 3.073 4.404 -1.072 1.00 86.94 85 GLU A N 1
ATOM 671 C CA . GLU A 1 85 ? 1.885 3.721 -1.598 1.00 86.94 85 GLU A CA 1
ATOM 672 C C . GLU A 1 85 ? 1.732 3.919 -3.112 1.00 86.94 85 GLU A C 1
ATOM 674 O O . GLU A 1 85 ? 1.558 2.940 -3.837 1.00 86.94 85 GLU A O 1
ATOM 679 N N . ALA A 1 86 ? 1.854 5.158 -3.600 1.00 88.31 86 ALA A N 1
ATOM 680 C CA . ALA A 1 86 ? 1.768 5.478 -5.024 1.00 88.31 86 ALA A CA 1
ATOM 681 C C . ALA A 1 86 ? 2.906 4.838 -5.828 1.00 88.31 86 ALA A C 1
ATOM 683 O O . ALA A 1 86 ? 2.677 4.335 -6.928 1.00 88.31 86 ALA A O 1
ATOM 684 N N . GLY A 1 87 ? 4.114 4.782 -5.263 1.00 90.62 87 GLY A N 1
ATOM 685 C CA . GLY A 1 87 ? 5.253 4.097 -5.862 1.00 90.62 87 GLY A CA 1
ATOM 686 C C . GLY A 1 87 ? 5.020 2.594 -6.026 1.00 90.62 87 GLY A C 1
ATOM 687 O O . GLY A 1 87 ? 5.255 2.040 -7.100 1.00 90.62 87 GLY A O 1
ATOM 688 N N . ILE A 1 88 ? 4.489 1.931 -4.994 1.00 91.88 88 ILE A N 1
ATOM 689 C CA . ILE A 1 88 ? 4.107 0.514 -5.078 1.00 91.88 88 ILE A CA 1
ATOM 690 C C . ILE A 1 88 ? 2.986 0.308 -6.095 1.00 91.88 88 ILE A C 1
ATOM 692 O O . ILE A 1 88 ? 3.107 -0.567 -6.951 1.00 91.88 88 ILE A O 1
ATOM 696 N N . ALA A 1 89 ? 1.918 1.104 -6.016 1.00 90.56 89 ALA A N 1
ATOM 697 C CA . ALA A 1 89 ? 0.773 1.005 -6.915 1.00 90.56 89 ALA A CA 1
ATOM 698 C C . ALA A 1 89 ? 1.206 1.135 -8.382 1.00 90.56 89 ALA A C 1
ATOM 700 O O . ALA A 1 89 ? 0.897 0.256 -9.185 1.00 90.56 89 ALA A O 1
ATOM 701 N N . SER A 1 90 ? 2.017 2.153 -8.690 1.00 92.19 90 SER A N 1
ATOM 702 C CA . SER A 1 90 ? 2.590 2.388 -10.021 1.00 92.19 90 SER A CA 1
ATOM 703 C C . SER A 1 90 ? 3.401 1.186 -10.506 1.00 92.19 90 SER A C 1
ATOM 705 O O . SER A 1 90 ? 3.215 0.722 -11.629 1.00 92.19 90 SER A O 1
ATOM 707 N N . GLY A 1 91 ? 4.264 0.622 -9.654 1.00 92.12 91 GLY A N 1
ATOM 708 C CA . GLY A 1 91 ? 5.082 -0.537 -10.016 1.00 92.12 91 GLY A CA 1
ATOM 709 C C . GLY A 1 91 ? 4.253 -1.798 -10.276 1.00 92.12 91 GLY A C 1
ATOM 710 O O . GLY A 1 91 ? 4.541 -2.554 -11.203 1.00 92.12 91 GLY A O 1
ATOM 711 N N . LEU A 1 92 ? 3.183 -2.019 -9.510 1.00 90.00 92 LEU A N 1
ATOM 712 C CA . LEU A 1 92 ? 2.316 -3.188 -9.683 1.00 90.00 92 LEU A CA 1
ATOM 713 C C . LEU A 1 92 ? 1.519 -3.144 -10.992 1.00 90.00 92 LEU A C 1
ATOM 715 O O . LEU A 1 92 ? 1.407 -4.181 -11.653 1.00 90.00 92 LEU A O 1
ATOM 719 N N . ILE A 1 93 ? 1.043 -1.961 -11.399 1.00 91.00 93 ILE A N 1
ATOM 720 C CA . ILE A 1 93 ? 0.357 -1.763 -12.690 1.00 91.00 93 ILE A CA 1
ATOM 721 C C . ILE A 1 93 ? 1.322 -1.625 -13.880 1.00 91.00 93 ILE A C 1
ATOM 723 O O . ILE A 1 93 ? 0.887 -1.544 -15.024 1.00 91.00 93 ILE A O 1
ATOM 727 N N . GLY A 1 94 ? 2.637 -1.654 -13.636 1.00 91.19 94 GLY A N 1
ATOM 728 C CA . GLY A 1 94 ? 3.669 -1.656 -14.676 1.00 91.19 94 GLY A CA 1
ATOM 729 C C . GLY A 1 94 ? 4.241 -0.283 -15.044 1.00 91.19 94 GLY A C 1
ATOM 730 O O . GLY A 1 94 ? 5.119 -0.205 -15.904 1.00 91.19 94 GLY A O 1
ATOM 731 N N . SER A 1 95 ? 3.815 0.787 -14.376 1.00 93.75 95 SER A N 1
ATOM 732 C CA . SER A 1 95 ? 4.346 2.147 -14.528 1.00 93.75 95 SER A CA 1
ATOM 733 C C . SER A 1 95 ? 5.641 2.327 -13.721 1.00 93.75 95 SER A C 1
ATOM 735 O O . SER A 1 95 ? 5.696 3.080 -12.751 1.00 93.75 95 SER A O 1
ATOM 737 N N . PHE A 1 96 ? 6.704 1.604 -14.091 1.00 94.06 96 PHE A N 1
ATOM 738 C CA . PHE A 1 96 ? 7.952 1.544 -13.309 1.00 94.06 96 PHE A CA 1
ATOM 739 C C . PHE A 1 96 ? 8.746 2.854 -13.262 1.00 94.06 96 PHE A C 1
ATOM 741 O O . PHE A 1 96 ? 9.407 3.124 -12.262 1.00 94.06 96 PHE A O 1
ATOM 748 N N . GLU A 1 97 ? 8.682 3.680 -14.308 1.00 93.44 97 GLU A N 1
ATOM 749 C CA . GLU A 1 97 ? 9.306 5.009 -14.293 1.00 93.44 97 GLU A CA 1
ATOM 750 C C . GLU A 1 97 ? 8.670 5.889 -13.210 1.00 93.44 97 GLU A C 1
ATOM 752 O O . GLU A 1 97 ? 9.363 6.424 -12.346 1.00 93.44 97 GLU A O 1
ATOM 757 N N . GLU A 1 98 ? 7.339 5.945 -13.198 1.00 92.19 98 GLU A N 1
ATOM 758 C CA . GLU A 1 98 ? 6.572 6.689 -12.203 1.00 92.19 98 GLU A CA 1
ATOM 759 C C . GLU A 1 98 ? 6.750 6.118 -10.791 1.00 92.19 98 GLU A C 1
ATOM 761 O O . GLU A 1 98 ? 6.939 6.871 -9.831 1.00 92.19 98 GLU A O 1
ATOM 766 N N . ALA A 1 99 ? 6.784 4.788 -10.663 1.00 93.25 99 ALA A N 1
ATOM 767 C CA . ALA A 1 99 ? 7.145 4.132 -9.413 1.00 93.25 99 ALA A CA 1
ATOM 768 C C . ALA A 1 99 ? 8.503 4.633 -8.9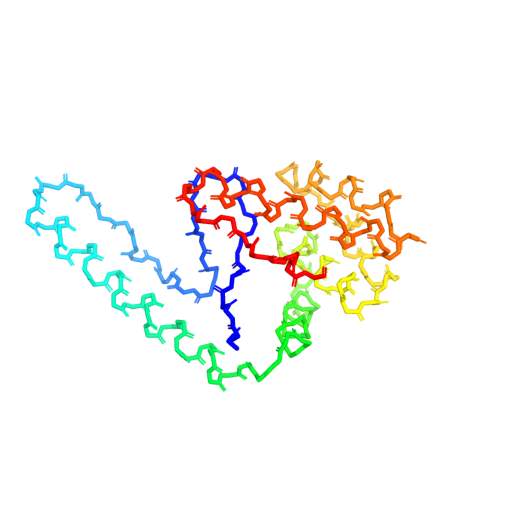00 1.00 93.25 99 ALA A C 1
ATOM 770 O O . ALA A 1 99 ? 8.658 4.928 -7.714 1.00 93.25 99 ALA A O 1
ATOM 771 N N . GLY A 1 100 ? 9.474 4.779 -9.805 1.00 93.31 100 GLY A N 1
ATOM 772 C CA . GLY A 1 100 ? 10.791 5.323 -9.510 1.00 93.31 100 GLY A CA 1
ATOM 773 C C . GLY A 1 100 ? 10.717 6.757 -9.007 1.00 93.31 100 GLY A C 1
ATOM 774 O O . GLY A 1 100 ? 11.322 7.057 -7.979 1.00 93.31 100 GLY A O 1
ATOM 775 N N . THR A 1 101 ? 9.964 7.628 -9.677 1.00 92.06 101 THR A N 1
ATOM 776 C CA . THR A 1 101 ? 9.780 9.024 -9.257 1.00 92.06 101 THR A CA 1
ATOM 777 C C . THR A 1 101 ? 9.238 9.120 -7.834 1.00 92.06 101 THR A C 1
ATOM 779 O O . THR A 1 101 ? 9.814 9.829 -7.008 1.00 92.06 101 THR A O 1
ATOM 782 N N . PHE A 1 102 ? 8.176 8.376 -7.516 1.00 90.75 102 PHE A N 1
ATOM 783 C CA . PHE A 1 102 ? 7.585 8.402 -6.180 1.00 90.75 102 PHE A CA 1
ATOM 784 C C . PHE A 1 102 ? 8.521 7.850 -5.106 1.00 90.75 102 PHE A C 1
ATOM 786 O O . PHE A 1 102 ? 8.697 8.482 -4.067 1.00 90.75 102 PHE A O 1
ATOM 793 N N . LEU A 1 103 ? 9.142 6.693 -5.350 1.00 91.31 103 LEU A N 1
ATOM 794 C CA . LEU A 1 103 ? 9.973 6.029 -4.345 1.00 91.31 103 LEU A CA 1
ATOM 795 C C . LEU A 1 103 ? 11.297 6.766 -4.082 1.00 91.31 103 LEU A C 1
ATOM 797 O O . LEU A 1 103 ? 11.762 6.766 -2.945 1.00 91.31 103 LEU A O 1
ATOM 801 N N . HIS A 1 104 ? 11.892 7.422 -5.086 1.00 91.62 104 HIS A N 1
ATOM 802 C CA . HIS A 1 104 ? 13.068 8.281 -4.874 1.00 91.62 104 HIS A CA 1
ATOM 803 C C . HIS A 1 104 ? 12.719 9.607 -4.187 1.00 91.62 104 HIS A C 1
ATOM 805 O O . HIS A 1 104 ? 13.583 10.199 -3.545 1.00 91.62 104 HIS A O 1
ATOM 811 N N . GLY A 1 105 ? 11.477 10.082 -4.323 1.00 88.88 105 GLY A N 1
ATOM 812 C CA . GLY A 1 105 ? 11.006 11.327 -3.712 1.00 88.88 105 GLY A CA 1
ATOM 813 C C . GLY A 1 105 ? 10.768 11.251 -2.199 1.00 88.88 105 GLY A C 1
ATOM 814 O O . GLY A 1 105 ? 10.525 12.285 -1.576 1.00 88.88 105 GLY A O 1
ATOM 815 N N . LEU A 1 106 ? 10.844 10.053 -1.607 1.00 89.00 106 LEU A N 1
ATOM 816 C CA . LEU A 1 106 ? 10.613 9.829 -0.180 1.00 89.00 106 LEU A CA 1
ATOM 817 C C . LEU A 1 106 ? 11.724 10.446 0.671 1.00 89.00 106 LEU A C 1
ATOM 819 O O . LEU A 1 106 ? 12.908 10.245 0.406 1.00 89.00 106 LEU A O 1
ATOM 823 N N . THR A 1 107 ? 11.343 11.128 1.751 1.00 87.69 107 THR A N 1
ATOM 824 C CA . THR A 1 107 ? 12.294 11.695 2.725 1.00 87.69 107 THR A CA 1
ATOM 825 C C . THR A 1 107 ? 11.978 11.322 4.175 1.00 87.69 107 THR A C 1
ATOM 827 O O . THR A 1 107 ? 12.774 11.599 5.065 1.00 87.69 107 THR A O 1
ATOM 830 N N . ASP A 1 108 ? 10.847 10.666 4.433 1.00 83.25 108 ASP A N 1
ATOM 831 C CA . ASP A 1 108 ? 10.470 10.129 5.737 1.00 83.25 108 ASP A CA 1
ATOM 832 C C . ASP A 1 108 ? 11.193 8.803 6.004 1.00 83.25 108 ASP A C 1
ATOM 834 O O . ASP A 1 108 ? 10.939 7.781 5.354 1.00 83.25 108 ASP A O 1
ATOM 838 N N . ASP A 1 109 ? 12.064 8.807 7.012 1.00 84.19 109 ASP A N 1
ATOM 839 C CA . ASP A 1 109 ? 12.892 7.665 7.414 1.00 84.19 109 ASP A CA 1
ATOM 840 C C . ASP A 1 109 ? 12.097 6.380 7.693 1.00 84.19 109 ASP A C 1
ATOM 842 O O . ASP A 1 109 ? 12.621 5.270 7.572 1.00 84.19 109 ASP A O 1
ATOM 846 N N . ARG A 1 110 ? 10.805 6.496 8.029 1.00 80.75 110 ARG A N 1
ATOM 847 C CA . ARG A 1 110 ? 9.932 5.339 8.286 1.00 80.75 110 ARG A CA 1
ATOM 848 C C . ARG A 1 110 ? 9.635 4.527 7.025 1.00 80.75 110 ARG A C 1
ATOM 850 O O . ARG A 1 110 ? 9.280 3.349 7.143 1.00 80.75 110 ARG A O 1
ATOM 857 N N . VAL A 1 111 ? 9.747 5.140 5.843 1.00 82.69 111 VAL A N 1
ATOM 858 C CA . VAL A 1 111 ? 9.425 4.525 4.543 1.00 82.69 111 VAL A CA 1
ATOM 859 C C . VAL A 1 111 ? 10.611 4.447 3.592 1.00 82.69 111 VAL A C 1
ATOM 861 O O . VAL A 1 111 ? 10.639 3.537 2.767 1.00 82.69 111 VAL A O 1
ATOM 864 N N . THR A 1 112 ? 11.625 5.303 3.723 1.00 87.19 112 THR A N 1
ATOM 865 C CA . THR A 1 112 ? 12.819 5.264 2.855 1.00 87.19 112 THR A CA 1
ATOM 866 C C . THR A 1 112 ? 13.532 3.908 2.924 1.00 87.19 112 THR A C 1
ATOM 868 O O . THR A 1 112 ? 13.807 3.294 1.891 1.00 87.19 112 THR A O 1
ATOM 871 N N . GLY A 1 113 ? 13.731 3.362 4.129 1.00 86.31 113 GLY A N 1
ATOM 872 C CA . GLY A 1 113 ? 14.316 2.027 4.316 1.00 86.31 113 GLY A CA 1
ATOM 873 C C . GLY A 1 113 ? 13.464 0.891 3.732 1.00 86.31 113 GLY A C 1
ATOM 874 O O . GLY A 1 113 ? 13.998 -0.136 3.313 1.00 86.31 113 GLY A O 1
ATOM 875 N N . ARG A 1 114 ? 12.142 1.083 3.649 1.00 86.00 114 ARG A N 1
ATOM 876 C CA . ARG A 1 114 ? 11.198 0.117 3.058 1.00 86.00 114 ARG A CA 1
ATOM 877 C C . ARG A 1 114 ? 11.182 0.191 1.536 1.00 86.00 114 ARG A C 1
ATOM 879 O O . ARG A 1 114 ? 11.003 -0.828 0.877 1.00 86.00 114 ARG A O 1
ATOM 886 N N . ALA A 1 115 ? 11.391 1.383 0.987 1.00 89.31 115 ALA A N 1
ATOM 887 C CA . ALA A 1 115 ? 11.462 1.622 -0.446 1.00 89.31 115 ALA A CA 1
ATOM 888 C C . ALA A 1 115 ? 12.765 1.102 -1.066 1.00 89.31 115 ALA A C 1
ATOM 890 O O . ALA A 1 115 ? 12.748 0.652 -2.208 1.00 89.31 115 ALA A O 1
ATOM 891 N N . ALA A 1 116 ? 13.881 1.109 -0.329 1.00 91.50 116 ALA A N 1
ATOM 892 C CA . ALA A 1 116 ? 15.195 0.758 -0.874 1.00 91.50 116 ALA A CA 1
ATOM 893 C C . ALA A 1 116 ? 15.254 -0.622 -1.579 1.00 91.50 116 ALA A C 1
ATOM 895 O O . ALA A 1 116 ? 15.746 -0.682 -2.709 1.00 91.50 116 ALA A O 1
ATOM 896 N N . PRO A 1 117 ? 14.708 -1.723 -1.018 1.00 91.06 117 PRO A N 1
ATOM 897 C CA . PRO A 1 117 ? 14.658 -3.006 -1.724 1.00 91.06 117 PRO A CA 1
ATOM 898 C C . PRO A 1 117 ? 13.798 -2.989 -2.995 1.00 91.06 117 PRO A C 1
ATOM 900 O O . PRO A 1 117 ? 14.092 -3.726 -3.929 1.00 91.06 117 PRO A O 1
ATOM 903 N N . LEU A 1 118 ? 12.736 -2.178 -3.033 1.00 91.69 118 LEU A N 1
ATOM 904 C CA . LEU A 1 118 ? 11.846 -2.052 -4.193 1.00 91.69 118 LEU A CA 1
ATOM 905 C C . LEU A 1 118 ? 12.492 -1.213 -5.303 1.00 91.69 118 LEU A C 1
ATOM 907 O O . LEU A 1 118 ? 12.420 -1.582 -6.471 1.00 91.69 118 LEU A O 1
ATOM 911 N N . LEU A 1 119 ? 13.191 -0.136 -4.937 1.00 93.56 119 LEU A N 1
ATOM 912 C CA . LEU A 1 119 ? 13.967 0.698 -5.860 1.00 93.56 119 LEU A CA 1
ATOM 913 C C . LEU A 1 119 ? 15.040 -0.107 -6.599 1.00 93.56 119 LEU A C 1
ATOM 915 O O . LEU A 1 119 ? 15.191 0.033 -7.811 1.00 93.56 119 LEU A O 1
ATOM 919 N N . ALA A 1 120 ? 15.729 -1.015 -5.900 1.00 94.88 120 ALA A N 1
ATOM 920 C CA . ALA A 1 120 ? 16.705 -1.918 -6.515 1.00 94.88 120 ALA A CA 1
ATOM 921 C C . ALA A 1 120 ? 16.088 -2.865 -7.567 1.00 94.88 120 ALA A C 1
ATOM 923 O O . ALA A 1 120 ? 16.806 -3.433 -8.387 1.00 94.88 120 ALA A O 1
ATOM 924 N N . LEU A 1 121 ? 14.763 -3.034 -7.547 1.00 95.38 121 LEU A N 1
ATOM 925 C CA . LEU A 1 121 ? 14.005 -3.924 -8.423 1.00 95.38 121 LEU A CA 1
ATOM 926 C C . LEU A 1 121 ? 13.175 -3.166 -9.466 1.00 95.38 121 LEU A C 1
ATOM 928 O O . LEU A 1 121 ? 12.432 -3.801 -10.205 1.00 95.38 121 LEU A O 1
ATOM 932 N N . ILE A 1 122 ? 13.298 -1.838 -9.577 1.00 93.62 122 ILE A N 1
ATOM 933 C CA . ILE A 1 122 ? 12.433 -1.028 -10.453 1.00 93.62 122 ILE A CA 1
ATOM 934 C C . ILE A 1 122 ? 12.538 -1.426 -11.935 1.00 93.62 122 ILE A C 1
ATOM 936 O O . ILE A 1 122 ? 11.563 -1.364 -12.674 1.00 93.62 122 ILE A O 1
ATOM 940 N N . ALA A 1 123 ? 13.716 -1.892 -12.358 1.00 92.25 123 ALA A N 1
ATOM 941 C CA . ALA A 1 123 ? 13.978 -2.396 -13.707 1.00 92.25 123 ALA A CA 1
ATOM 942 C C . ALA A 1 123 ? 13.662 -3.899 -13.874 1.00 92.25 123 ALA A C 1
ATOM 944 O O . ALA A 1 123 ? 13.863 -4.453 -14.952 1.00 92.25 123 ALA A O 1
ATOM 945 N N . ASN A 1 124 ? 13.189 -4.571 -12.820 1.00 95.38 124 ASN A N 1
ATOM 946 C CA . ASN A 1 124 ? 12.830 -5.987 -12.810 1.00 95.38 124 ASN A CA 1
ATOM 947 C C . ASN A 1 124 ? 11.368 -6.163 -12.349 1.00 95.38 124 ASN A C 1
ATOM 949 O O . ASN A 1 124 ? 11.125 -6.370 -11.156 1.00 95.38 124 ASN A O 1
ATOM 953 N N . PRO A 1 125 ? 10.393 -6.139 -13.279 1.00 92.88 125 PRO A N 1
ATOM 954 C CA . PRO A 1 125 ? 8.970 -6.235 -12.954 1.00 92.88 125 PRO A CA 1
ATOM 955 C C . PRO A 1 125 ? 8.587 -7.459 -12.115 1.00 92.88 125 PRO A C 1
ATOM 957 O O . PRO A 1 125 ? 7.813 -7.347 -11.165 1.00 92.88 125 PRO A O 1
ATOM 960 N N . GLU A 1 126 ? 9.133 -8.630 -12.445 1.00 94.38 126 GLU A N 1
ATOM 961 C CA . GLU A 1 126 ? 8.852 -9.869 -11.712 1.00 94.38 126 GLU A CA 1
ATOM 962 C C . GLU A 1 126 ? 9.444 -9.824 -10.305 1.00 94.38 126 GLU A C 1
ATOM 964 O O . GLU A 1 126 ? 8.767 -10.163 -9.334 1.00 94.38 126 GLU A O 1
ATOM 969 N N . GLY A 1 127 ? 10.683 -9.340 -10.181 1.00 94.56 127 GLY A N 1
ATOM 970 C CA . GLY A 1 127 ? 11.336 -9.149 -8.891 1.00 94.56 127 GLY A CA 1
ATOM 971 C C . GLY A 1 127 ? 10.580 -8.160 -8.006 1.00 94.56 127 GLY A C 1
ATOM 972 O O . GLY A 1 127 ? 10.357 -8.440 -6.830 1.00 94.56 127 GLY A O 1
ATOM 973 N N . PHE A 1 128 ? 10.129 -7.038 -8.572 1.00 93.12 128 PHE A N 1
ATOM 974 C CA . PHE A 1 128 ? 9.345 -6.032 -7.860 1.00 93.12 128 PHE A CA 1
ATOM 975 C C . PHE A 1 128 ? 8.047 -6.630 -7.303 1.00 93.12 128 PHE A C 1
ATOM 977 O O . PHE A 1 128 ? 7.793 -6.532 -6.101 1.00 93.12 128 PHE A O 1
ATOM 984 N N . ARG A 1 129 ? 7.258 -7.319 -8.143 1.00 89.31 129 ARG A N 1
ATOM 985 C CA . ARG A 1 129 ? 6.027 -8.003 -7.703 1.00 89.31 129 ARG A CA 1
ATOM 986 C C . ARG A 1 129 ? 6.315 -9.072 -6.656 1.00 89.31 129 ARG A C 1
ATOM 988 O O . ARG A 1 129 ? 5.625 -9.132 -5.642 1.00 89.31 129 ARG A O 1
ATOM 995 N N . GLY A 1 130 ? 7.361 -9.872 -6.859 1.00 89.50 130 GLY A N 1
ATOM 996 C CA . GLY A 1 130 ? 7.823 -10.862 -5.888 1.00 89.50 130 GLY A CA 1
ATOM 997 C C . GLY A 1 130 ? 8.110 -10.232 -4.526 1.00 89.50 130 GLY A C 1
ATOM 998 O O . GLY A 1 130 ? 7.593 -10.691 -3.512 1.00 89.50 130 GLY A O 1
ATOM 999 N N . LYS A 1 131 ? 8.828 -9.105 -4.504 1.00 90.75 131 LYS A N 1
ATOM 1000 C CA . LYS A 1 131 ? 9.147 -8.401 -3.260 1.00 90.75 131 LYS A CA 1
ATOM 1001 C C . LYS A 1 131 ? 7.909 -7.846 -2.560 1.00 90.75 131 LYS A C 1
ATOM 1003 O O . LYS A 1 131 ? 7.822 -7.929 -1.336 1.00 90.75 131 LYS A O 1
ATOM 1008 N N . VAL A 1 132 ? 6.950 -7.302 -3.310 1.00 88.38 132 VAL A N 1
ATOM 1009 C CA . VAL A 1 132 ? 5.666 -6.864 -2.741 1.00 88.38 132 VAL A CA 1
ATOM 1010 C C . VAL A 1 132 ? 4.905 -8.058 -2.154 1.00 88.38 132 VAL A C 1
ATOM 1012 O O . VAL A 1 132 ? 4.410 -7.972 -1.033 1.00 88.38 132 VAL A O 1
ATOM 1015 N N . ASN A 1 133 ? 4.869 -9.197 -2.850 1.00 84.94 133 ASN A N 1
ATOM 1016 C CA . ASN A 1 133 ? 4.249 -10.425 -2.349 1.00 84.94 133 ASN A CA 1
ATOM 1017 C C . ASN A 1 133 ? 4.922 -10.967 -1.075 1.00 84.94 133 ASN A C 1
ATOM 1019 O O . ASN A 1 133 ? 4.223 -11.453 -0.185 1.00 84.94 133 ASN A O 1
ATOM 1023 N N . ASP A 1 134 ? 6.245 -10.856 -0.949 1.00 87.12 134 ASP A N 1
ATOM 1024 C CA . ASP A 1 134 ? 6.965 -11.248 0.269 1.00 87.12 134 ASP A CA 1
ATOM 1025 C C . ASP A 1 134 ? 6.552 -10.386 1.462 1.00 87.12 134 ASP A C 1
ATOM 1027 O O . ASP A 1 134 ? 6.245 -10.904 2.539 1.00 87.12 134 ASP A O 1
ATOM 1031 N N . VAL A 1 135 ? 6.489 -9.066 1.254 1.00 84.06 135 VAL A N 1
ATOM 1032 C CA . VAL A 1 135 ? 5.984 -8.121 2.258 1.00 84.06 135 VAL A CA 1
ATOM 1033 C C . VAL A 1 135 ? 4.541 -8.493 2.628 1.00 84.06 135 VAL A C 1
ATOM 1035 O O . VAL A 1 135 ? 4.203 -8.542 3.813 1.00 84.06 135 VAL A O 1
ATOM 1038 N N . VAL A 1 136 ? 3.726 -8.891 1.640 1.00 79.19 136 VAL A N 1
ATOM 1039 C CA . VAL A 1 136 ? 2.364 -9.397 1.859 1.00 79.19 136 VAL A CA 1
ATOM 1040 C C . VAL A 1 136 ? 2.301 -10.619 2.748 1.00 79.19 136 VAL A C 1
ATOM 1042 O O . VAL A 1 136 ? 1.540 -10.646 3.722 1.00 79.19 136 VAL A O 1
ATOM 1045 N N . ALA A 1 137 ? 3.099 -11.629 2.447 1.00 81.00 137 ALA A N 1
ATOM 1046 C CA . ALA A 1 137 ? 3.146 -12.843 3.240 1.00 81.00 137 ALA A CA 1
ATOM 1047 C C . ALA A 1 137 ? 3.624 -12.572 4.679 1.00 81.00 137 ALA A C 1
ATOM 1049 O O . ALA A 1 137 ? 3.060 -13.124 5.634 1.00 81.00 137 ALA A O 1
ATOM 1050 N N . GLN A 1 138 ? 4.620 -11.696 4.845 1.00 81.75 138 GLN A N 1
ATOM 1051 C CA . GLN A 1 138 ? 5.187 -11.347 6.145 1.00 81.75 138 GLN A CA 1
ATOM 1052 C C . GLN A 1 138 ? 4.158 -10.668 7.058 1.00 81.75 138 GLN A C 1
ATOM 1054 O O . GLN A 1 138 ? 3.955 -11.127 8.185 1.00 81.75 138 GLN A O 1
ATOM 1059 N N . GLU A 1 139 ? 3.450 -9.638 6.584 1.00 75.38 139 GLU A N 1
ATOM 1060 C CA . GLU A 1 139 ? 2.460 -8.946 7.424 1.00 75.38 139 GLU A CA 1
ATOM 1061 C C . GLU A 1 139 ? 1.272 -9.838 7.765 1.00 75.38 139 GLU A C 1
ATOM 1063 O O . GLU A 1 139 ? 0.810 -9.844 8.906 1.00 75.38 139 GLU A O 1
ATOM 1068 N N . ARG A 1 140 ? 0.794 -10.654 6.815 1.00 80.69 140 ARG A N 1
ATOM 1069 C CA . ARG A 1 140 ? -0.280 -11.616 7.104 1.00 80.69 140 ARG A CA 1
ATOM 1070 C C . ARG A 1 140 ? 0.120 -12.564 8.228 1.00 80.69 140 ARG A C 1
ATOM 1072 O O . ARG A 1 140 ? -0.683 -12.807 9.126 1.00 80.69 140 ARG A O 1
ATOM 1079 N N . THR A 1 141 ? 1.363 -13.041 8.212 1.00 81.19 141 THR A N 1
ATOM 1080 C CA . THR A 1 141 ? 1.918 -13.888 9.275 1.00 81.19 141 THR A CA 1
ATOM 1081 C C . THR A 1 141 ? 1.974 -13.140 10.606 1.00 81.19 141 THR A C 1
ATOM 1083 O O . THR A 1 141 ? 1.491 -13.650 11.618 1.00 81.19 141 THR A O 1
ATOM 1086 N N . ARG A 1 142 ? 2.492 -11.905 10.609 1.00 75.06 142 ARG A N 1
ATOM 1087 C CA . ARG A 1 142 ? 2.572 -11.040 11.798 1.00 75.06 142 ARG A CA 1
ATOM 1088 C C . ARG A 1 142 ? 1.194 -10.788 12.422 1.00 75.06 142 ARG A C 1
ATOM 1090 O O . ARG A 1 142 ? 1.054 -10.788 13.642 1.00 75.06 142 ARG A O 1
ATOM 1097 N N . LEU A 1 143 ? 0.173 -10.638 11.581 1.00 70.31 143 LEU A N 1
ATOM 1098 C CA . LEU A 1 143 ? -1.226 -10.439 11.964 1.00 70.31 143 LEU A CA 1
ATOM 1099 C C . LEU A 1 143 ? -1.984 -11.749 12.240 1.00 70.31 143 LEU A C 1
ATOM 1101 O O . LEU A 1 143 ? -3.184 -11.714 12.505 1.00 70.31 143 LEU A O 1
ATOM 1105 N N . LYS A 1 144 ? -1.312 -12.909 12.191 1.00 80.06 144 LYS A N 1
ATOM 1106 C CA . LYS A 1 144 ? -1.910 -14.244 12.388 1.00 80.06 144 LYS A CA 1
ATOM 1107 C C . LYS A 1 144 ? -3.066 -14.543 11.421 1.00 80.06 144 LYS A C 1
ATOM 1109 O O . LYS A 1 144 ? -3.979 -15.308 11.737 1.00 80.06 144 LYS A O 1
ATOM 1114 N N . LEU A 1 145 ? -3.031 -13.950 10.232 1.00 75.06 145 LEU A N 1
ATOM 1115 C CA . LEU A 1 145 ? -3.968 -14.225 9.152 1.00 75.06 145 LEU A CA 1
ATOM 1116 C C . LEU A 1 145 ? -3.522 -15.468 8.377 1.00 75.06 145 LEU A C 1
ATOM 1118 O O . LEU A 1 145 ? -2.336 -15.780 8.282 1.00 75.06 145 LEU A O 1
ATOM 1122 N N . LYS A 1 146 ? -4.482 -16.175 7.770 1.00 80.50 146 LYS A N 1
ATOM 1123 C CA . LYS A 1 146 ? -4.173 -17.322 6.904 1.00 80.50 146 LYS A CA 1
ATOM 1124 C C . LYS A 1 146 ? -3.293 -16.888 5.731 1.00 80.50 146 LYS A C 1
ATOM 1126 O O . LYS A 1 146 ? -3.532 -15.831 5.139 1.00 80.50 146 LYS A O 1
ATOM 1131 N N . ALA A 1 147 ? -2.338 -17.732 5.351 1.00 79.00 147 ALA A N 1
ATOM 1132 C CA . ALA A 1 147 ? -1.586 -17.553 4.115 1.00 79.00 147 ALA A CA 1
ATOM 1133 C C . ALA A 1 147 ? -2.536 -17.499 2.905 1.00 79.00 147 ALA A C 1
ATOM 1135 O O . ALA A 1 147 ? -3.602 -18.124 2.908 1.00 79.00 147 ALA A O 1
ATOM 1136 N N . LEU A 1 148 ? -2.162 -16.726 1.886 1.00 74.94 148 LEU A N 1
ATOM 1137 C CA . LEU A 1 148 ? -2.898 -16.711 0.627 1.00 74.94 148 LEU A CA 1
ATOM 1138 C C . LEU A 1 148 ? -2.616 -18.005 -0.144 1.00 74.94 148 LEU A C 1
ATOM 1140 O O . LEU A 1 148 ? -1.500 -18.516 -0.124 1.00 74.94 148 LEU A O 1
ATOM 1144 N N . ALA A 1 149 ? -3.627 -18.525 -0.842 1.00 79.12 149 ALA A N 1
ATOM 1145 C CA . ALA A 1 149 ? -3.474 -19.721 -1.675 1.00 79.12 149 ALA A CA 1
ATOM 1146 C C . ALA A 1 149 ? -2.613 -19.471 -2.928 1.00 79.12 149 ALA A C 1
ATOM 1148 O O . ALA A 1 149 ? -2.115 -20.416 -3.537 1.00 79.12 149 ALA A O 1
ATOM 1149 N N . ARG A 1 150 ? -2.473 -18.203 -3.328 1.00 77.94 150 ARG A N 1
ATOM 1150 C CA . ARG A 1 150 ? -1.637 -17.714 -4.428 1.00 77.94 150 ARG A CA 1
ATOM 1151 C C . ARG A 1 150 ? -1.029 -16.365 -4.027 1.00 77.94 150 ARG A C 1
ATOM 1153 O O . ARG A 1 150 ? -1.605 -15.713 -3.151 1.00 77.94 150 ARG A O 1
ATOM 1160 N N . PRO A 1 151 ? 0.087 -15.944 -4.644 1.00 72.88 151 PRO A N 1
ATOM 1161 C CA . PRO A 1 151 ? 0.586 -14.578 -4.503 1.00 72.88 151 PRO A CA 1
ATOM 1162 C C . PRO A 1 151 ? -0.515 -13.552 -4.809 1.00 72.88 151 PRO A C 1
ATOM 1164 O O . PRO A 1 151 ? -1.439 -13.844 -5.571 1.00 72.88 151 PRO A O 1
ATOM 1167 N N . ALA A 1 152 ? -0.446 -12.386 -4.169 1.00 72.50 152 ALA A N 1
ATOM 1168 C CA . ALA A 1 152 ? -1.453 -11.341 -4.328 1.00 72.50 152 ALA A CA 1
ATOM 1169 C C . ALA A 1 152 ? -1.362 -10.649 -5.698 1.00 72.50 152 ALA A C 1
ATOM 1171 O O . ALA A 1 152 ? -2.394 -10.228 -6.218 1.00 72.50 152 ALA A O 1
ATOM 1172 N N . PHE A 1 153 ? -0.152 -10.570 -6.263 1.00 76.31 153 PHE A N 1
ATOM 1173 C CA . PHE A 1 153 ? 0.170 -9.883 -7.518 1.00 76.31 153 PHE A CA 1
ATOM 1174 C C . PHE A 1 153 ? 1.076 -10.717 -8.424 1.00 76.31 153 PHE A C 1
ATOM 1176 O O . PHE A 1 153 ? 1.844 -11.547 -7.882 1.00 76.31 153 PHE A O 1
#